Protein AF-A0A6N8NVZ9-F1 (afdb_monomer_lite)

Radius of gyration: 13.17 Å; chains: 1; bounding box: 33×21×38 Å

InterPro domains:
  IPR019231 Protein of unknown function DUF2170 [PF09938] (2-69)

Organism: Escherichia coli (NCBI:txid562)

Sequence (69 aa):
MTWNPLALATALQTIPEQNIDVTNSENALIIKMNDYGDLQINILFTSRQMIIETFICPVSSISNPDEFN

Secondary structure (DSSP, 8-state):
----HHHHHHHHHT-TTS-EEEEE-SSEEEEEEGGGTSEEEEEEE-SS-EEEEEPPPPGGG-S-TTT--

Foldseek 3Di:
DDDDQVVVLVVVVPPVVFPWDWDDDPFWIWIQRVQQLRWIWIWGHDPPDTDTDTDDDPCVSHNCSPVVD

pLDDT: mean 86.94, std 7.08, range [60.44, 95.44]

Structure (mmCIF, N/CA/C/O backbone):
data_AF-A0A6N8NVZ9-F1
#
_entry.id   AF-A0A6N8NVZ9-F1
#
loop_
_atom_site.group_PDB
_atom_site.id
_atom_site.type_symbol
_atom_site.label_atom_id
_atom_site.label_alt_id
_atom_site.label_comp_id
_atom_site.label_asym_id
_atom_site.label_entity_id
_atom_site.label_seq_id
_atom_site.pdbx_PDB_ins_code
_atom_site.Cartn_x
_atom_site.Cartn_y
_atom_site.Cartn_z
_atom_site.occupancy
_atom_site.B_iso_or_equiv
_atom_site.auth_seq_id
_atom_site.auth_comp_id
_atom_site.auth_asym_id
_atom_site.auth_atom_id
_atom_site.pdbx_PDB_model_num
ATOM 1 N N . MET A 1 1 ? 1.193 -9.220 21.884 1.00 65.69 1 MET A N 1
ATOM 2 C CA . MET A 1 1 ? 1.273 -7.866 21.299 1.00 65.69 1 MET A CA 1
ATOM 3 C C . MET A 1 1 ? 0.021 -7.685 20.453 1.00 65.69 1 MET A C 1
ATOM 5 O O . MET A 1 1 ? -0.257 -8.566 19.650 1.00 65.69 1 MET A O 1
ATOM 9 N N . THR A 1 2 ? -0.795 -6.663 20.704 1.00 81.12 2 THR A N 1
ATOM 10 C CA . THR A 1 2 ? -2.067 -6.480 19.983 1.00 81.12 2 THR A CA 1
ATOM 11 C C . THR A 1 2 ? -1.780 -5.842 18.630 1.00 81.12 2 THR A C 1
ATOM 13 O O . THR A 1 2 ? -1.249 -4.735 18.581 1.00 81.12 2 THR A O 1
ATOM 16 N N . TRP A 1 3 ? -2.091 -6.550 17.545 1.00 82.75 3 TRP A N 1
ATOM 17 C CA . TRP A 1 3 ? -1.932 -6.039 16.185 1.00 82.75 3 TRP A CA 1
ATOM 18 C C . TRP A 1 3 ? -2.771 -4.769 15.978 1.00 82.75 3 TRP A C 1
ATOM 20 O O . TRP A 1 3 ? -3.935 -4.720 16.374 1.00 82.75 3 TRP A O 1
ATOM 30 N N . ASN A 1 4 ? -2.164 -3.749 15.372 1.00 87.44 4 ASN A N 1
ATOM 31 C CA . ASN A 1 4 ? -2.827 -2.549 14.869 1.00 87.44 4 ASN A CA 1
ATOM 32 C C . ASN A 1 4 ? -1.967 -1.918 13.747 1.00 87.44 4 ASN A C 1
ATOM 34 O O . ASN A 1 4 ? -0.773 -2.226 13.662 1.00 87.44 4 ASN A O 1
ATOM 38 N N . PRO A 1 5 ? -2.536 -1.040 12.899 1.00 86.62 5 PRO A N 1
ATOM 39 C CA . PRO A 1 5 ? -1.809 -0.417 11.788 1.00 86.62 5 PRO A CA 1
ATOM 40 C C . PRO A 1 5 ? -0.528 0.315 12.199 1.00 86.62 5 PRO A C 1
ATOM 42 O O . PRO A 1 5 ? 0.483 0.221 11.509 1.00 86.62 5 PRO A O 1
ATOM 45 N N . LEU A 1 6 ? -0.539 0.988 13.354 1.00 89.50 6 LEU A N 1
ATOM 46 C CA . LEU A 1 6 ? 0.633 1.690 13.874 1.00 89.50 6 LEU A CA 1
ATOM 47 C C . LEU A 1 6 ? 1.756 0.715 14.249 1.00 89.50 6 LEU A C 1
ATOM 49 O O . LEU A 1 6 ? 2.902 0.950 13.890 1.00 89.50 6 LEU A O 1
ATOM 53 N N . ALA A 1 7 ? 1.433 -0.399 14.907 1.00 90.75 7 ALA A N 1
ATOM 54 C CA . ALA A 1 7 ? 2.407 -1.431 15.251 1.00 90.75 7 ALA A CA 1
ATOM 55 C C . ALA A 1 7 ? 3.047 -2.052 13.998 1.00 90.75 7 ALA A C 1
ATOM 57 O O . ALA A 1 7 ? 4.248 -2.315 13.999 1.00 90.75 7 ALA A O 1
ATOM 58 N N . LEU A 1 8 ? 2.270 -2.239 12.923 1.00 88.44 8 LEU A N 1
ATOM 59 C CA . LEU A 1 8 ? 2.799 -2.678 11.630 1.00 88.44 8 LEU A CA 1
ATOM 60 C C . LEU A 1 8 ? 3.722 -1.618 11.011 1.00 88.44 8 LEU A C 1
ATOM 62 O O . LEU A 1 8 ? 4.832 -1.949 10.607 1.00 88.44 8 LEU A O 1
ATOM 66 N N . ALA A 1 9 ? 3.299 -0.351 10.979 1.00 90.94 9 ALA A N 1
ATOM 67 C CA . ALA A 1 9 ? 4.105 0.743 10.439 1.00 90.94 9 ALA A CA 1
ATOM 68 C C . ALA A 1 9 ? 5.450 0.881 11.167 1.00 90.94 9 ALA A C 1
ATOM 70 O O . ALA A 1 9 ? 6.494 0.976 10.527 1.00 90.94 9 ALA A O 1
ATOM 71 N N . THR A 1 10 ? 5.435 0.828 12.502 1.00 91.19 10 THR A N 1
ATOM 72 C CA . THR A 1 10 ? 6.652 0.866 13.320 1.00 91.19 10 THR A CA 1
ATOM 73 C C . THR A 1 10 ? 7.553 -0.329 13.033 1.00 91.19 10 THR A C 1
ATOM 75 O O . THR A 1 10 ? 8.750 -0.141 12.856 1.00 91.19 10 THR A O 1
ATOM 78 N N . ALA A 1 11 ? 7.001 -1.543 12.940 1.00 90.94 11 ALA A N 1
ATOM 79 C CA . ALA A 1 11 ? 7.795 -2.730 12.631 1.00 90.94 11 ALA A CA 1
ATOM 80 C C . ALA A 1 11 ? 8.489 -2.614 11.263 1.00 90.94 11 ALA A C 1
ATOM 82 O O . ALA A 1 11 ? 9.678 -2.898 11.163 1.00 90.94 11 ALA A O 1
ATOM 83 N N . LEU A 1 12 ? 7.781 -2.131 10.238 1.00 89.88 12 LEU A N 1
ATOM 84 C CA . LEU A 1 12 ? 8.345 -1.925 8.900 1.00 89.88 12 LEU A CA 1
ATOM 85 C C . LEU A 1 12 ? 9.455 -0.865 8.893 1.00 89.88 12 LEU A C 1
ATOM 87 O O . LEU A 1 12 ? 10.504 -1.080 8.301 1.00 89.88 12 LEU A O 1
ATOM 91 N N . GLN A 1 13 ? 9.273 0.240 9.622 1.00 87.44 13 GLN A N 1
ATOM 92 C CA . GLN A 1 13 ? 10.298 1.283 9.756 1.00 87.44 13 GLN A CA 1
ATOM 93 C C . GLN A 1 13 ? 11.555 0.812 10.507 1.00 87.44 13 GLN A C 1
ATOM 95 O O . GLN A 1 13 ? 12.617 1.413 10.367 1.00 87.44 13 GLN A O 1
ATOM 100 N N . THR A 1 14 ? 11.460 -0.250 11.315 1.00 87.94 14 THR A N 1
ATOM 101 C CA . THR A 1 14 ? 12.601 -0.801 12.068 1.00 87.94 14 THR A CA 1
ATOM 102 C C . THR A 1 14 ? 13.446 -1.809 11.289 1.00 87.94 14 THR A C 1
ATOM 104 O O . THR A 1 14 ? 14.372 -2.374 11.867 1.00 87.94 14 THR A O 1
ATOM 107 N N . ILE A 1 15 ? 13.160 -2.037 10.002 1.00 86.44 15 ILE A N 1
ATOM 108 C CA . ILE A 1 15 ? 13.939 -2.928 9.134 1.00 86.44 15 ILE A CA 1
ATOM 109 C C . ILE A 1 15 ? 14.812 -2.062 8.206 1.00 86.44 15 ILE A C 1
ATOM 111 O O . ILE A 1 15 ? 14.406 -1.773 7.085 1.00 86.44 15 ILE A O 1
ATOM 115 N N . PRO A 1 16 ? 16.008 -1.622 8.648 1.00 72.94 16 PRO A N 1
ATOM 116 C CA . PRO A 1 16 ? 16.843 -0.672 7.903 1.00 72.94 16 PRO A CA 1
ATOM 117 C C . PRO A 1 16 ? 17.400 -1.234 6.590 1.00 72.94 16 PRO A C 1
ATOM 119 O O . PRO A 1 16 ? 17.864 -0.472 5.750 1.00 72.94 16 PRO A O 1
ATOM 122 N N . GLU A 1 17 ? 17.381 -2.557 6.422 1.00 82.62 17 GLU A N 1
ATOM 123 C CA . GLU A 1 17 ? 17.812 -3.234 5.195 1.00 82.62 17 GLU A CA 1
ATOM 124 C C . GLU A 1 17 ? 16.789 -3.097 4.059 1.00 82.62 17 GLU A C 1
ATOM 126 O O . GLU A 1 17 ? 17.138 -3.298 2.901 1.00 82.62 17 GLU A O 1
ATOM 131 N N . GLN A 1 18 ? 15.536 -2.745 4.368 1.00 80.62 18 GLN A N 1
ATOM 132 C CA .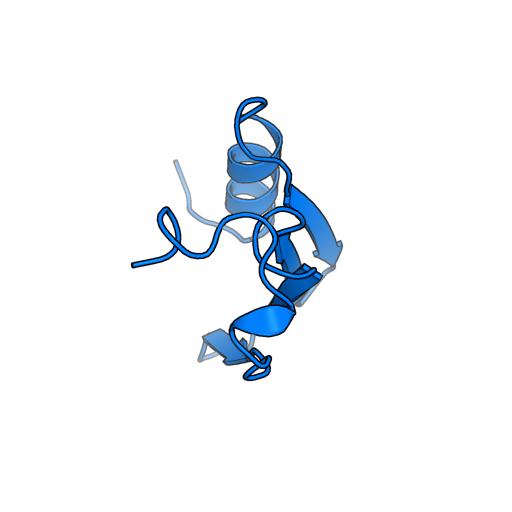 GLN A 1 18 ? 14.499 -2.538 3.363 1.00 80.62 18 GLN A CA 1
ATOM 133 C C . GLN A 1 18 ? 14.448 -1.060 2.970 1.00 80.62 18 GLN A C 1
ATOM 135 O O . GLN A 1 18 ? 14.132 -0.200 3.791 1.00 80.62 18 GLN A O 1
ATOM 140 N N . ASN A 1 19 ? 14.714 -0.757 1.698 1.00 87.56 19 ASN A N 1
ATOM 141 C CA . ASN A 1 19 ? 14.545 0.582 1.133 1.00 87.56 19 ASN A CA 1
ATOM 142 C C . ASN A 1 19 ? 13.054 0.869 0.872 1.00 87.56 19 ASN A C 1
ATOM 144 O O . ASN A 1 19 ? 12.576 0.872 -0.269 1.00 87.56 19 ASN A O 1
ATOM 148 N N . ILE A 1 20 ? 12.300 1.044 1.956 1.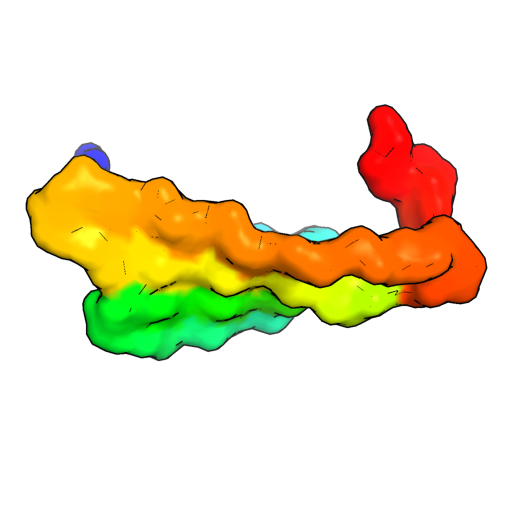00 90.62 20 ILE A N 1
ATOM 149 C CA . ILE A 1 20 ? 10.861 1.298 1.924 1.00 90.62 20 ILE A CA 1
ATOM 150 C C . ILE A 1 20 ? 10.516 2.614 2.619 1.00 90.62 20 ILE A C 1
ATOM 152 O O . ILE A 1 20 ? 11.010 2.909 3.706 1.00 90.62 20 ILE A O 1
ATOM 156 N N . ASP A 1 21 ? 9.597 3.373 2.028 1.00 92.25 21 ASP A N 1
ATOM 157 C CA . ASP A 1 21 ? 8.956 4.499 2.700 1.00 92.25 21 ASP A CA 1
ATOM 158 C C . ASP A 1 21 ? 7.606 4.054 3.256 1.00 92.25 21 ASP A C 1
ATOM 160 O O . ASP A 1 21 ? 6.786 3.458 2.554 1.00 92.25 21 ASP A O 1
ATOM 164 N N . VAL A 1 22 ? 7.349 4.369 4.524 1.00 93.62 22 VAL A N 1
ATOM 165 C CA . VAL A 1 22 ? 6.106 3.999 5.207 1.00 93.62 22 VAL A CA 1
ATOM 166 C C . VAL A 1 22 ? 5.393 5.256 5.680 1.00 93.62 22 VAL A C 1
ATOM 168 O O . VAL A 1 22 ? 5.872 5.953 6.575 1.00 93.62 22 VAL A O 1
ATOM 171 N N . THR A 1 23 ? 4.216 5.518 5.116 1.00 94.12 23 THR A N 1
ATOM 172 C CA . THR A 1 23 ? 3.316 6.593 5.548 1.00 94.12 23 THR A CA 1
ATOM 173 C C . THR A 1 23 ? 2.110 5.992 6.251 1.00 94.12 23 THR A C 1
ATOM 175 O O . THR A 1 23 ? 1.318 5.274 5.644 1.00 94.12 23 THR A O 1
ATOM 178 N N . ASN A 1 24 ? 1.954 6.297 7.537 1.00 92.75 24 ASN A N 1
ATOM 179 C CA . ASN A 1 24 ? 0.816 5.855 8.334 1.00 92.75 24 ASN A CA 1
ATOM 180 C C . ASN A 1 24 ? -0.166 7.013 8.558 1.00 92.75 24 ASN A C 1
ATOM 182 O O . ASN A 1 24 ? 0.235 8.113 8.934 1.00 92.75 24 ASN A O 1
ATOM 186 N N . SER A 1 25 ? -1.450 6.749 8.358 1.00 90.12 25 SER A N 1
ATOM 187 C CA . SER A 1 25 ? -2.566 7.664 8.604 1.00 90.12 25 SER A CA 1
ATOM 188 C C . SER A 1 25 ? -3.678 6.929 9.356 1.00 90.12 25 SER A C 1
ATOM 190 O O . SER A 1 25 ? -3.616 5.715 9.527 1.00 90.12 25 SER A O 1
ATOM 192 N N . GLU A 1 26 ? -4.712 7.645 9.799 1.00 86.75 26 GLU A N 1
ATOM 193 C CA . GLU A 1 26 ? -5.766 7.082 10.659 1.00 86.75 26 GLU A CA 1
ATOM 194 C C . GLU A 1 26 ? -6.426 5.815 10.083 1.00 86.75 26 GLU A C 1
ATOM 196 O O . GLU A 1 26 ? -6.646 4.854 10.815 1.00 86.75 26 GLU A O 1
ATOM 201 N N . ASN A 1 27 ? -6.668 5.783 8.767 1.00 90.44 27 ASN A N 1
ATOM 202 C CA . ASN A 1 27 ? -7.351 4.674 8.089 1.00 90.44 27 ASN A CA 1
ATOM 203 C C . ASN A 1 27 ? -6.547 4.071 6.931 1.00 90.44 27 ASN A C 1
ATOM 205 O O . ASN A 1 27 ? -7.082 3.252 6.183 1.00 90.44 27 ASN A O 1
ATOM 209 N N . ALA A 1 28 ? -5.286 4.464 6.750 1.00 93.62 28 ALA A N 1
ATOM 210 C CA . ALA A 1 28 ? -4.470 3.954 5.656 1.00 93.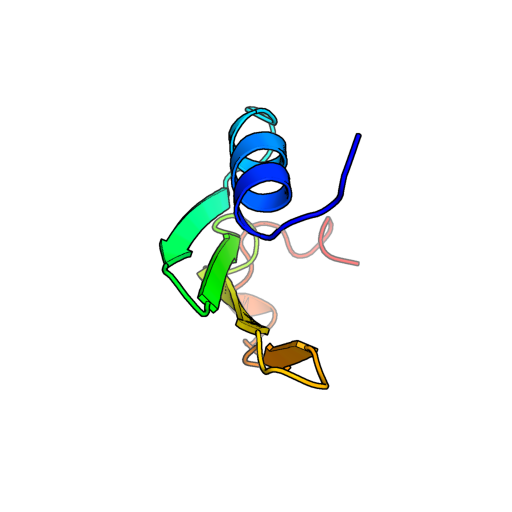62 28 ALA A CA 1
ATOM 211 C C . ALA A 1 28 ? -2.999 3.813 6.039 1.00 93.62 28 ALA A C 1
ATOM 213 O O . ALA A 1 28 ? -2.432 4.696 6.684 1.00 93.62 28 ALA A O 1
ATOM 214 N N . LEU A 1 29 ? -2.379 2.736 5.567 1.00 95.44 29 LEU A N 1
ATOM 215 C CA . LEU A 1 29 ? -0.939 2.529 5.577 1.00 95.44 29 LEU A CA 1
ATOM 216 C C . LEU A 1 29 ? -0.461 2.454 4.128 1.00 95.44 29 LEU A C 1
ATOM 218 O O . LEU A 1 29 ? -0.909 1.598 3.371 1.00 95.44 29 LEU A O 1
ATOM 222 N N . ILE A 1 30 ? 0.432 3.357 3.749 1.00 94.94 30 ILE A N 1
ATOM 223 C CA . ILE A 1 30 ? 1.036 3.396 2.420 1.00 94.94 30 ILE A CA 1
ATOM 224 C C . ILE A 1 30 ? 2.483 2.951 2.563 1.00 94.94 30 ILE A C 1
ATOM 226 O O . ILE A 1 30 ? 3.235 3.531 3.346 1.00 94.94 30 ILE A O 1
ATOM 230 N N . ILE A 1 31 ? 2.856 1.925 1.808 1.00 93.44 31 ILE A N 1
ATOM 231 C CA . ILE A 1 31 ? 4.213 1.391 1.748 1.00 93.44 31 ILE A CA 1
ATOM 232 C C . ILE A 1 31 ? 4.702 1.598 0.323 1.00 93.44 31 ILE A C 1
ATOM 234 O O . ILE A 1 31 ? 4.093 1.087 -0.614 1.00 93.44 31 ILE A O 1
ATOM 238 N N . LYS A 1 32 ? 5.782 2.352 0.149 1.00 92.25 32 LYS A N 1
ATOM 239 C CA . LYS A 1 32 ? 6.449 2.526 -1.137 1.00 92.25 32 LYS A CA 1
ATOM 240 C C . LYS A 1 32 ? 7.739 1.729 -1.113 1.00 92.25 32 LYS A C 1
ATOM 242 O O . LYS A 1 32 ? 8.593 1.983 -0.272 1.00 92.25 32 LYS A O 1
ATOM 247 N N . MET A 1 33 ? 7.868 0.761 -2.009 1.00 89.38 33 MET A N 1
ATOM 248 C CA . MET A 1 33 ? 9.065 -0.062 -2.099 1.00 89.38 33 MET A CA 1
ATOM 249 C C . MET A 1 33 ? 9.964 0.470 -3.211 1.00 89.38 33 MET A C 1
ATOM 251 O O . MET A 1 33 ? 9.713 0.242 -4.396 1.00 89.38 33 MET A O 1
ATOM 255 N N . ASN A 1 34 ? 10.989 1.225 -2.820 1.00 88.31 34 ASN A N 1
ATOM 256 C CA . ASN A 1 34 ? 11.795 2.023 -3.743 1.00 88.31 34 ASN A CA 1
ATOM 257 C C . ASN A 1 34 ? 12.675 1.148 -4.652 1.00 88.31 34 ASN A C 1
ATOM 259 O O . ASN A 1 34 ? 12.859 1.462 -5.827 1.00 88.31 34 ASN A O 1
ATOM 263 N N . ASP A 1 35 ? 13.142 -0.002 -4.160 1.00 86.56 35 ASP A N 1
ATOM 264 C CA . ASP A 1 35 ? 13.937 -0.943 -4.967 1.00 86.56 35 ASP A CA 1
ATOM 265 C C . ASP A 1 35 ? 13.112 -1.634 -6.064 1.00 86.56 35 ASP A C 1
ATOM 267 O O . ASP A 1 35 ? 13.657 -2.111 -7.063 1.00 86.56 35 ASP A O 1
ATOM 271 N N . TYR A 1 36 ? 11.782 -1.622 -5.930 1.00 84.12 36 TYR A N 1
ATOM 272 C CA . TYR A 1 36 ? 10.870 -2.314 -6.836 1.00 84.12 36 TYR A CA 1
ATOM 273 C C . TYR A 1 36 ? 10.111 -1.373 -7.770 1.00 84.12 36 TYR A C 1
ATOM 275 O O . TYR A 1 36 ? 8.946 -1.593 -8.095 1.00 84.12 36 TYR A O 1
ATOM 283 N N . GLY A 1 37 ? 10.777 -0.307 -8.212 1.00 81.50 37 GLY A N 1
ATOM 284 C CA . GLY A 1 37 ? 10.198 0.646 -9.153 1.00 81.50 37 GLY A CA 1
ATOM 285 C C . GLY A 1 37 ? 9.141 1.522 -8.518 1.00 81.50 37 GLY A C 1
ATOM 286 O O . GLY A 1 37 ? 8.089 1.759 -9.114 1.00 81.50 37 GLY A O 1
ATOM 287 N N . ASP A 1 38 ? 9.426 1.966 -7.294 1.00 85.31 38 ASP A N 1
ATOM 288 C CA . ASP A 1 38 ? 8.521 2.791 -6.507 1.00 85.31 38 ASP A CA 1
ATOM 289 C C . ASP A 1 38 ? 7.144 2.137 -6.315 1.00 85.31 38 ASP A C 1
ATOM 291 O O . ASP A 1 38 ? 6.118 2.821 -6.247 1.00 85.31 38 ASP A O 1
ATOM 295 N N . LEU A 1 39 ? 7.115 0.801 -6.228 1.00 87.88 39 LEU A N 1
ATOM 296 C CA . LEU A 1 39 ? 5.877 0.045 -6.109 1.00 87.88 39 LEU A CA 1
ATOM 297 C C . LEU A 1 39 ? 5.161 0.434 -4.818 1.00 87.88 39 LEU A C 1
ATOM 299 O O . LEU A 1 39 ? 5.650 0.201 -3.711 1.00 87.88 39 LEU A O 1
ATOM 303 N N . GLN A 1 40 ? 3.980 1.024 -4.974 1.00 90.81 40 GLN A N 1
ATOM 304 C CA . GLN A 1 40 ? 3.165 1.467 -3.857 1.00 90.81 40 GLN A CA 1
ATOM 305 C C . GLN A 1 40 ? 2.125 0.406 -3.509 1.00 90.81 40 GLN A C 1
ATOM 307 O O . GLN A 1 40 ? 1.351 -0.034 -4.361 1.00 90.81 40 GLN A O 1
ATOM 312 N N . ILE A 1 41 ? 2.075 0.040 -2.235 1.00 93.00 41 ILE A N 1
ATOM 313 C CA . ILE A 1 41 ? 1.028 -0.776 -1.636 1.00 93.00 41 ILE A CA 1
ATOM 314 C C . ILE A 1 41 ? 0.237 0.128 -0.695 1.00 93.00 41 ILE A C 1
ATOM 316 O O . ILE A 1 41 ? 0.760 0.640 0.294 1.00 93.00 41 ILE A O 1
ATOM 320 N N . ASN A 1 42 ? -1.036 0.324 -1.011 1.00 94.19 42 ASN A N 1
ATOM 321 C CA . ASN A 1 42 ? -1.989 1.038 -0.181 1.00 94.19 42 ASN A CA 1
ATOM 322 C C . ASN A 1 42 ? -2.816 0.023 0.594 1.00 94.19 42 ASN A C 1
ATOM 324 O O . ASN A 1 42 ? -3.494 -0.816 0.008 1.00 94.19 42 ASN A O 1
ATOM 328 N N . ILE A 1 43 ? -2.785 0.115 1.914 1.00 95.00 43 ILE A N 1
ATOM 329 C CA . ILE A 1 43 ? -3.596 -0.705 2.802 1.00 95.00 43 ILE A CA 1
ATOM 330 C C . ILE A 1 43 ? -4.626 0.211 3.445 1.00 95.00 43 ILE A C 1
ATOM 332 O O . ILE A 1 43 ? -4.283 1.034 4.289 1.00 95.00 43 ILE A O 1
ATOM 336 N N . LEU A 1 44 ? -5.886 0.076 3.047 1.00 95.31 44 LEU A N 1
ATOM 337 C CA . LEU A 1 44 ? -7.003 0.828 3.605 1.00 95.31 44 LEU A CA 1
ATOM 338 C C . LEU A 1 44 ? -7.700 -0.020 4.665 1.00 95.31 44 LEU A C 1
ATOM 340 O O . LEU A 1 44 ? -8.166 -1.134 4.402 1.00 95.31 44 LEU A O 1
ATOM 344 N N . PHE A 1 45 ? -7.800 0.526 5.870 1.00 91.94 45 PHE A N 1
ATOM 345 C CA . PHE A 1 45 ? -8.495 -0.100 6.980 1.00 91.94 45 PHE A CA 1
ATOM 346 C C . PHE A 1 45 ? -9.931 0.403 7.013 1.00 91.94 45 PHE A C 1
ATOM 348 O O . PHE A 1 45 ? -10.201 1.594 7.145 1.00 91.94 45 PHE A O 1
ATOM 355 N N . THR A 1 46 ? -10.871 -0.526 6.911 1.00 90.62 46 THR A N 1
ATOM 356 C CA . THR A 1 46 ? -12.286 -0.253 7.149 1.00 90.62 46 THR A CA 1
ATOM 357 C C . THR A 1 46 ? -12.738 -1.021 8.385 1.00 90.62 46 THR A C 1
ATOM 359 O O . THR A 1 46 ? -12.042 -1.906 8.881 1.00 90.62 46 THR A O 1
ATOM 362 N N . SER A 1 47 ? -13.947 -0.745 8.862 1.00 90.19 47 SER A N 1
ATOM 363 C CA . SER A 1 47 ? -14.499 -1.415 10.043 1.00 90.19 47 SER A CA 1
ATOM 364 C C . SER A 1 47 ? -14.682 -2.933 9.8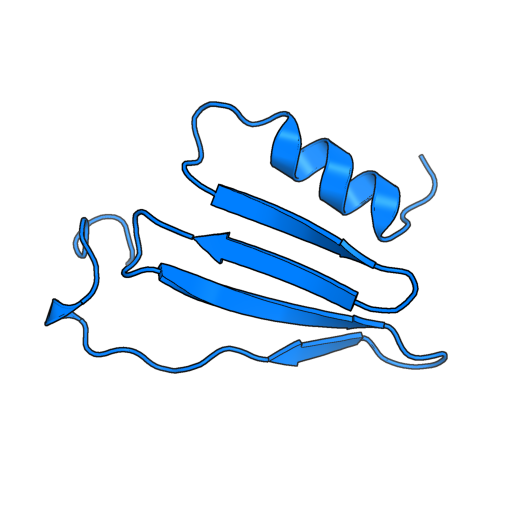96 1.00 90.19 47 SER A C 1
ATOM 366 O O . SER A 1 47 ? -14.861 -3.612 10.904 1.00 90.19 47 SER A O 1
ATOM 368 N N . ARG A 1 48 ? -14.678 -3.477 8.669 1.00 92.44 48 ARG A N 1
ATOM 369 C CA . ARG A 1 48 ? -14.962 -4.903 8.403 1.00 92.44 48 ARG A CA 1
ATOM 370 C C . ARG A 1 48 ? -13.948 -5.606 7.511 1.00 92.44 48 ARG A C 1
ATOM 372 O O . ARG A 1 48 ? -13.921 -6.830 7.488 1.00 92.44 48 ARG A O 1
ATOM 379 N N . GLN A 1 49 ? -13.158 -4.853 6.759 1.00 92.25 4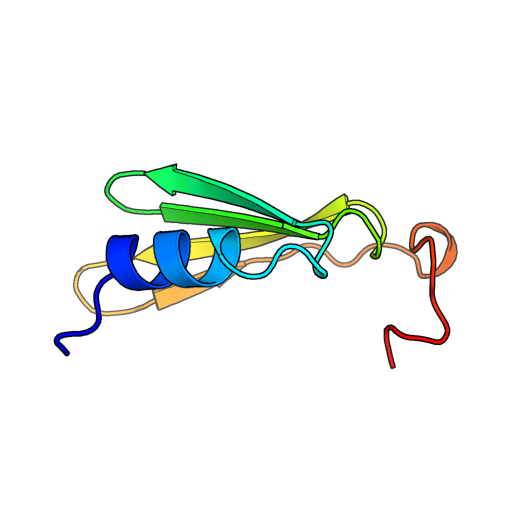9 GLN A N 1
ATOM 380 C CA . GLN A 1 49 ? -12.219 -5.393 5.785 1.00 92.25 49 GLN A CA 1
ATOM 381 C C . GLN A 1 49 ? -10.958 -4.542 5.710 1.00 92.25 49 GLN A C 1
ATOM 383 O O . GLN A 1 49 ? -10.977 -3.336 5.970 1.00 92.25 49 GLN A O 1
ATOM 388 N N . MET A 1 50 ? -9.880 -5.188 5.297 1.00 92.69 50 MET A N 1
ATOM 389 C CA . MET A 1 50 ? -8.668 -4.533 4.844 1.00 92.69 50 MET A CA 1
ATOM 390 C C . MET A 1 50 ? -8.663 -4.599 3.321 1.00 92.69 50 MET A C 1
ATOM 392 O O . MET A 1 50 ? -8.821 -5.681 2.758 1.00 92.69 50 MET A O 1
ATOM 396 N N . ILE A 1 51 ? -8.529 -3.451 2.667 1.00 95.12 51 ILE A N 1
ATOM 397 C CA . ILE A 1 51 ? -8.390 -3.376 1.213 1.00 95.12 51 ILE A CA 1
ATOM 398 C C . ILE A 1 51 ? -6.912 -3.149 0.929 1.00 95.12 51 ILE A C 1
ATOM 400 O O . ILE A 1 51 ? -6.319 -2.235 1.496 1.00 95.12 51 ILE A O 1
ATOM 404 N N . ILE A 1 52 ? -6.323 -3.991 0.085 1.00 94.50 52 ILE A N 1
ATOM 405 C CA . ILE A 1 52 ? -4.935 -3.857 -0.352 1.00 94.50 52 ILE A CA 1
ATOM 406 C C . ILE A 1 52 ? -4.965 -3.515 -1.836 1.00 94.50 52 ILE A C 1
ATOM 408 O O . ILE A 1 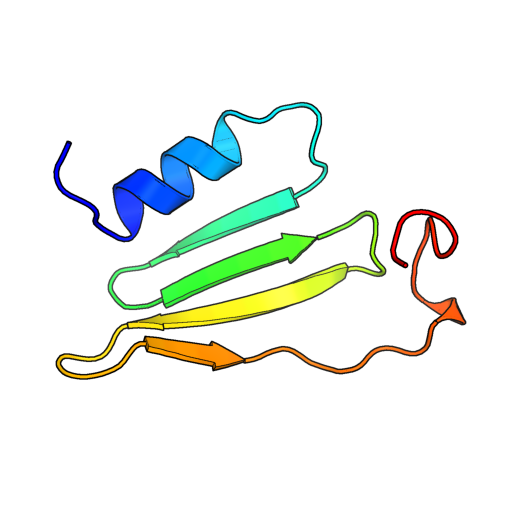52 ? -5.437 -4.309 -2.647 1.00 94.50 52 ILE A O 1
ATOM 412 N N . GLU A 1 53 ? -4.484 -2.327 -2.174 1.00 94.38 53 GLU A N 1
ATOM 413 C CA . GLU A 1 53 ? -4.420 -1.819 -3.538 1.00 94.38 53 GLU A CA 1
ATOM 414 C C . GLU A 1 53 ? -2.967 -1.575 -3.922 1.00 94.38 53 GLU A C 1
ATOM 416 O O . GLU A 1 53 ? -2.179 -1.020 -3.159 1.00 94.38 53 GLU A O 1
ATOM 421 N N . THR A 1 54 ? -2.608 -1.969 -5.132 1.00 90.94 54 THR A N 1
ATOM 422 C CA . THR A 1 54 ? -1.303 -1.687 -5.722 1.00 90.94 54 THR A CA 1
ATOM 423 C C . THR A 1 54 ? -1.482 -1.512 -7.225 1.00 90.94 54 THR A C 1
ATOM 425 O O . THR A 1 54 ? -2.508 -1.918 -7.779 1.00 90.94 54 THR A O 1
ATOM 428 N N . PHE A 1 55 ? -0.522 -0.881 -7.891 1.00 83.38 55 PHE A N 1
ATOM 429 C CA . PHE A 1 55 ? -0.526 -0.764 -9.344 1.00 83.38 55 PHE A CA 1
ATOM 430 C C . PHE A 1 55 ? 0.479 -1.739 -9.949 1.00 83.38 55 PHE A C 1
ATOM 432 O O . PHE A 1 55 ? 1.531 -2.008 -9.380 1.00 83.38 55 PHE A O 1
ATOM 439 N N . ILE A 1 56 ? 0.161 -2.257 -11.131 1.00 76.75 56 ILE A N 1
ATOM 440 C CA . ILE A 1 56 ? 1.096 -3.083 -11.892 1.00 76.75 56 ILE A CA 1
ATOM 441 C C . ILE A 1 56 ? 2.025 -2.130 -12.647 1.00 76.75 56 ILE A C 1
ATOM 443 O O . ILE A 1 56 ? 1.560 -1.362 -13.491 1.00 76.75 56 ILE A O 1
ATOM 447 N N . CYS A 1 57 ? 3.322 -2.164 -12.345 1.00 76.56 57 CYS A N 1
ATOM 448 C CA . CYS A 1 57 ? 4.339 -1.451 -13.112 1.00 76.56 57 CYS A CA 1
ATOM 449 C C . CYS A 1 57 ? 5.019 -2.390 -14.124 1.00 76.56 57 CYS A C 1
ATOM 451 O O . CYS A 1 57 ? 5.049 -3.609 -13.926 1.00 76.56 57 CYS A O 1
ATOM 453 N N . PRO A 1 58 ? 5.551 -1.861 -15.238 1.00 83.81 58 PRO A N 1
ATOM 454 C CA . PRO A 1 58 ? 6.404 -2.645 -16.120 1.00 83.81 58 PRO A CA 1
ATOM 455 C C . PRO A 1 58 ? 7.625 -3.174 -15.358 1.00 83.81 58 PRO A C 1
ATOM 457 O O . PRO A 1 58 ? 8.219 -2.441 -14.573 1.00 83.81 58 PRO A O 1
ATOM 460 N N . VAL A 1 59 ? 8.071 -4.398 -15.658 1.00 82.88 59 VAL A N 1
ATOM 461 C CA . VAL A 1 59 ? 9.301 -4.972 -15.067 1.00 82.88 59 VAL A CA 1
ATOM 462 C C . VAL A 1 59 ? 10.510 -4.057 -15.287 1.00 82.88 59 VAL A C 1
ATOM 464 O O . VAL A 1 59 ? 11.369 -3.944 -14.422 1.00 82.88 59 VAL A O 1
ATOM 467 N N . SER A 1 60 ? 10.544 -3.329 -16.408 1.00 84.69 60 SER A N 1
ATOM 468 C CA . SER A 1 60 ? 11.587 -2.342 -16.715 1.00 84.69 60 SER A CA 1
ATOM 469 C C . SER A 1 60 ? 11.664 -1.166 -15.736 1.00 84.69 60 SER A C 1
ATOM 471 O O . SER A 1 60 ? 12.615 -0.396 -15.803 1.00 84.69 60 SER A O 1
ATOM 473 N N . SER A 1 61 ? 10.652 -0.970 -14.890 1.00 81.69 61 SER A N 1
ATOM 474 C CA . SER A 1 61 ? 10.636 0.070 -13.861 1.00 81.69 61 SER A CA 1
ATOM 475 C C . SER A 1 61 ? 11.238 -0.400 -12.536 1.00 81.69 61 SER A C 1
ATOM 477 O O . SER A 1 61 ? 11.520 0.445 -11.699 1.00 81.69 61 SER A O 1
ATOM 479 N N . ILE A 1 62 ? 11.444 -1.705 -12.339 1.00 82.69 62 ILE A N 1
ATOM 480 C CA . ILE A 1 62 ? 11.973 -2.305 -11.108 1.00 82.69 62 ILE A CA 1
ATOM 481 C C . ILE A 1 62 ? 13.505 -2.214 -11.131 1.00 82.69 62 ILE A C 1
ATOM 483 O O . ILE A 1 62 ? 14.128 -2.652 -12.097 1.00 82.69 62 ILE A O 1
ATOM 487 N N . SER A 1 63 ? 14.119 -1.657 -10.083 1.00 81.00 63 SER A N 1
ATOM 488 C CA . SER A 1 63 ? 15.580 -1.483 -10.015 1.00 81.00 63 SER A CA 1
ATOM 489 C C . SER A 1 63 ? 16.311 -2.817 -9.862 1.00 81.00 63 SER A C 1
ATOM 491 O O . SER A 1 63 ? 17.397 -2.982 -10.415 1.00 81.00 63 SER A O 1
ATOM 493 N N . ASN A 1 64 ? 15.704 -3.772 -9.149 1.00 78.38 64 ASN A N 1
ATOM 494 C CA . ASN A 1 64 ? 16.226 -5.125 -8.974 1.00 78.38 64 ASN A CA 1
ATOM 495 C C . ASN A 1 64 ? 15.185 -6.196 -9.363 1.00 78.38 64 ASN A C 1
ATOM 497 O O . ASN A 1 64 ? 14.532 -6.784 -8.499 1.00 78.38 64 ASN A O 1
ATOM 501 N N . PRO A 1 65 ? 14.968 -6.430 -10.671 1.00 78.50 65 PRO A N 1
ATOM 502 C CA . PRO A 1 65 ? 13.947 -7.365 -11.144 1.00 78.50 65 PRO A CA 1
ATOM 503 C C . PRO A 1 65 ? 14.240 -8.828 -10.781 1.00 78.50 65 PRO A C 1
ATOM 505 O O . PRO A 1 65 ? 13.302 -9.622 -10.706 1.00 78.50 65 PRO A O 1
ATOM 508 N N . ASP A 1 66 ? 15.504 -9.179 -10.532 1.00 81.69 66 ASP A N 1
ATOM 509 C CA . ASP A 1 66 ? 15.909 -10.542 -10.173 1.00 81.69 66 ASP A CA 1
ATOM 510 C C . ASP A 1 66 ? 15.558 -10.890 -8.717 1.00 81.69 66 ASP A C 1
ATOM 512 O O . ASP A 1 66 ? 15.244 -12.040 -8.431 1.00 81.69 66 ASP A O 1
ATOM 516 N N . GLU A 1 67 ? 15.555 -9.909 -7.807 1.00 77.75 67 GLU A N 1
ATOM 517 C CA . GLU A 1 67 ? 15.147 -10.090 -6.400 1.00 77.75 67 GLU A CA 1
ATOM 518 C C . GLU A 1 67 ? 13.629 -9.996 -6.181 1.00 77.75 67 GLU A C 1
ATOM 520 O O . GLU A 1 67 ? 13.136 -10.327 -5.105 1.00 77.75 67 GLU A O 1
ATOM 525 N N . PHE A 1 68 ? 12.875 -9.536 -7.184 1.00 71.00 68 PHE A N 1
ATOM 526 C CA . PHE A 1 68 ? 11.422 -9.382 -7.082 1.00 71.00 68 PHE A CA 1
ATOM 527 C C . PHE A 1 68 ? 10.639 -10.697 -7.274 1.00 71.00 68 PHE A C 1
ATOM 529 O O . PHE A 1 68 ? 9.476 -10.765 -6.871 1.00 71.00 68 PHE A O 1
ATOM 536 N N . ASN A 1 69 ? 11.241 -11.718 -7.899 1.00 60.44 69 ASN A N 1
ATOM 537 C CA . ASN A 1 69 ? 10.618 -13.025 -8.177 1.00 60.44 69 ASN A CA 1
ATOM 538 C C . ASN A 1 69 ? 11.060 -14.106 -7.184 1.00 60.44 69 ASN A C 1
ATOM 540 O O . ASN A 1 69 ? 10.236 -15.014 -6.924 1.00 60.44 69 ASN A O 1
#